Protein AF-A0A821EKX3-F1 (afdb_monomer)

Solvent-accessible surface area (backbone atoms only — not comparable to full-atom values): 5060 Å² total; per-residue (Å²): 142,66,68,67,66,55,54,54,55,52,54,51,54,53,52,54,51,53,52,54,57,59,56,58,73,69,69,69,77,83,78,75,76,83,75,90,60,41,76,69,57,61,92,84,45,78,42,53,56,67,36,67,36,30,41,40,90,52,81,82,70,78,74,59,85,65,40,41,70,47,96,65,39,30,30,24,28,67,50,64,46,102

Sequence (82 aa):
MFALKTFTNLCTIQSILQHSIRTAKIFKPNLLLPKHRNIKVKDGQWVEKDTVLTLQNNLVLYPGENTSVAYDYTIRSTVPGF

Nearest PDB structures (foldseek):
  8y36-assembly1_U  TM=9.413E-01  e=5.823E-04  Staphylococcus aureus
  4v83-assembly1_BW  TM=9.351E-01  e=6.217E-04  Thermus thermophilus HB27
  8xt0-assembly1_La  TM=9.547E-01  e=1.893E-03  Homo sapiens
  9bss-assembly1_Q  TM=8.610E-01  e=4.784E-04  Bacillus subtilis subsp. subtilis str. 168
  5mrc-assembly1_R  TM=9.533E-01  e=5.401E-03  Saccharomyces cerevisiae

Foldseek 3Di:
DPVVVVVVVVVVVVVVVVVVVVVVVVPPPPPDDDDPFAAPDDPPDWDAAFDFGTQDQDPPDDDDPQWDADPSRTITGHHTDD

Structure (mmCIF, N/CA/C/O backbone):
data_AF-A0A821EKX3-F1
#
_entry.id   AF-A0A821EKX3-F1
#
loop_
_atom_site.group_PDB
_atom_site.id
_atom_site.type_symbol
_atom_site.label_atom_id
_atom_site.label_alt_id
_atom_site.label_comp_id
_atom_site.label_asym_id
_atom_site.label_entity_id
_atom_site.label_seq_id
_atom_site.pdbx_PDB_ins_code
_atom_site.Cartn_x
_atom_site.Cartn_y
_atom_site.Cartn_z
_atom_site.occupancy
_atom_site.B_iso_or_equiv
_atom_site.auth_seq_id
_atom_site.auth_comp_id
_atom_site.auth_asym_id
_atom_site.auth_atom_id
_atom_site.pdbx_PDB_model_num
ATOM 1 N N . MET A 1 1 ? -22.109 -5.050 73.489 1.00 51.38 1 MET A N 1
ATOM 2 C CA . MET A 1 1 ? -22.927 -4.629 72.323 1.00 51.38 1 MET A CA 1
ATOM 3 C C . MET A 1 1 ? -22.083 -3.999 71.188 1.00 51.38 1 MET A C 1
ATOM 5 O O . MET A 1 1 ? -22.575 -3.129 70.484 1.00 51.38 1 MET A O 1
ATOM 9 N N . PHE A 1 2 ? -20.828 -4.440 70.968 1.00 51.28 2 PHE A N 1
ATOM 10 C CA . PHE A 1 2 ? -19.886 -3.827 70.000 1.00 51.28 2 PHE A CA 1
ATOM 11 C C . PHE A 1 2 ? -19.561 -4.698 68.766 1.00 51.28 2 PHE A C 1
ATOM 13 O O . PHE A 1 2 ? -19.210 -4.157 67.725 1.00 51.28 2 PHE A O 1
ATOM 20 N N . ALA A 1 3 ? -19.736 -6.022 68.839 1.00 55.59 3 ALA A N 1
ATOM 21 C CA . ALA A 1 3 ? -19.367 -6.948 67.757 1.00 55.59 3 ALA A CA 1
ATOM 22 C C . ALA A 1 3 ? -20.380 -7.020 66.594 1.00 55.59 3 ALA A C 1
ATOM 24 O O . ALA A 1 3 ? -20.035 -7.418 65.488 1.00 55.59 3 ALA A O 1
ATOM 25 N N . LEU A 1 4 ? -21.637 -6.619 66.816 1.00 56.47 4 LEU A N 1
ATOM 26 C CA . LEU A 1 4 ? -22.665 -6.689 65.771 1.00 56.47 4 LEU A CA 1
ATOM 27 C C . LEU A 1 4 ? -22.473 -5.597 64.704 1.00 56.47 4 LEU A C 1
ATOM 29 O O . LEU A 1 4 ? -22.674 -5.842 63.520 1.00 56.47 4 LEU A O 1
ATOM 33 N N . LYS A 1 5 ? -22.031 -4.401 65.126 1.00 53.00 5 LYS A N 1
ATOM 34 C CA . LYS A 1 5 ? -21.785 -3.257 64.231 1.00 53.00 5 LYS A CA 1
ATOM 35 C C . LYS A 1 5 ? -20.540 -3.443 63.357 1.00 53.00 5 LYS A C 1
ATOM 37 O O . LYS A 1 5 ? -20.487 -2.910 62.252 1.00 53.00 5 LYS A O 1
ATOM 42 N N . THR A 1 6 ? -19.541 -4.193 63.825 1.00 60.91 6 THR A N 1
ATOM 43 C CA . THR A 1 6 ? -18.330 -4.486 63.041 1.00 60.91 6 THR A CA 1
ATOM 44 C C . THR A 1 6 ? -18.606 -5.518 61.951 1.00 60.91 6 THR A C 1
ATOM 46 O O . THR A 1 6 ? -18.130 -5.360 60.830 1.00 60.91 6 THR A O 1
ATOM 49 N N . PHE A 1 7 ? -19.437 -6.522 62.240 1.00 58.22 7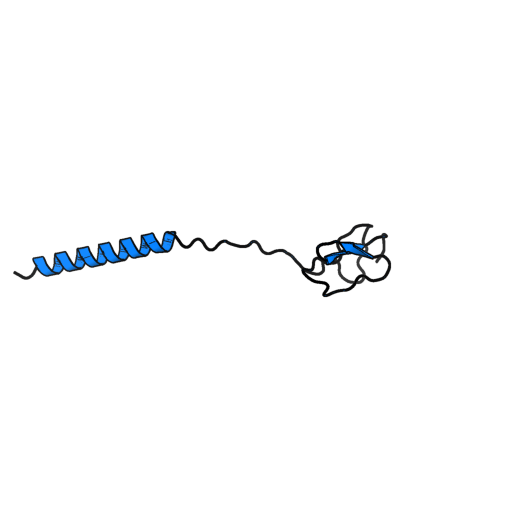 PHE A N 1
ATOM 50 C CA . PHE A 1 7 ? -19.809 -7.557 61.276 1.00 58.22 7 PHE A CA 1
ATOM 51 C C . PHE A 1 7 ? -20.615 -6.993 60.095 1.00 58.22 7 PHE A C 1
ATOM 53 O O . PHE A 1 7 ? -20.318 -7.289 58.939 1.00 58.22 7 PHE A O 1
ATOM 60 N N . THR A 1 8 ? -21.567 -6.093 60.361 1.00 61.88 8 THR A N 1
ATOM 61 C CA . THR A 1 8 ? -22.362 -5.445 59.305 1.00 61.88 8 THR A CA 1
ATOM 62 C C . THR A 1 8 ? -21.522 -4.570 58.374 1.00 61.88 8 THR A C 1
ATOM 64 O O . THR A 1 8 ? -21.780 -4.550 57.174 1.00 61.88 8 THR A O 1
ATOM 67 N N . ASN A 1 9 ? -20.491 -3.894 58.894 1.00 60.94 9 ASN A N 1
ATOM 68 C CA . ASN A 1 9 ? -19.580 -3.085 58.077 1.00 60.94 9 ASN A CA 1
ATOM 69 C C . ASN A 1 9 ? -18.678 -3.938 57.173 1.00 60.94 9 ASN A C 1
ATOM 71 O O . ASN A 1 9 ? -18.333 -3.516 56.073 1.00 60.94 9 ASN A O 1
ATOM 75 N N . LEU A 1 10 ? -18.308 -5.146 57.606 1.00 62.19 10 LEU A N 1
ATOM 76 C CA . LEU A 1 10 ? -17.491 -6.040 56.785 1.00 62.19 10 LEU A CA 1
ATOM 77 C C . LEU A 1 10 ? -18.287 -6.577 55.582 1.00 62.19 10 LEU A C 1
ATOM 79 O O . LEU A 1 10 ? -17.787 -6.605 54.457 1.00 62.19 10 LEU A O 1
ATOM 83 N N . CYS A 1 11 ? -19.553 -6.949 55.803 1.00 61.69 11 CYS A N 1
ATOM 84 C CA . CYS A 1 11 ? -20.427 -7.480 54.756 1.00 61.69 11 CYS A CA 1
ATOM 85 C C . CYS A 1 11 ? -20.799 -6.428 53.698 1.00 61.69 11 CYS A C 1
ATOM 87 O O . CYS A 1 11 ? -20.873 -6.752 52.510 1.00 61.69 11 CYS A O 1
ATOM 89 N N . THR A 1 12 ? -20.990 -5.163 54.089 1.00 63.78 12 THR A N 1
ATOM 90 C CA . THR A 1 12 ? -21.272 -4.081 53.132 1.00 63.78 12 THR A CA 1
ATOM 91 C C . THR A 1 12 ? -20.063 -3.780 52.249 1.00 63.78 12 THR A C 1
ATOM 93 O O . THR A 1 12 ? -20.222 -3.699 51.030 1.00 63.78 12 THR A O 1
ATOM 96 N N . ILE A 1 13 ? -18.850 -3.728 52.810 1.00 64.06 13 ILE A N 1
ATOM 97 C CA . ILE A 1 13 ? -17.606 -3.558 52.036 1.00 64.06 13 ILE A CA 1
ATOM 98 C C . ILE A 1 13 ? -17.443 -4.685 51.005 1.00 64.06 13 ILE A C 1
ATOM 100 O O . ILE A 1 13 ? -17.128 -4.426 49.842 1.00 64.06 13 ILE A O 1
ATOM 104 N N . GLN A 1 14 ? -17.731 -5.931 51.394 1.00 66.25 14 GLN A N 1
ATOM 105 C CA . GLN A 1 14 ? -17.651 -7.078 50.490 1.00 66.25 14 GLN A CA 1
ATOM 106 C C . GLN A 1 14 ? -18.667 -6.987 49.338 1.00 66.25 14 GLN A C 1
ATOM 108 O O . GLN A 1 14 ? -18.313 -7.257 48.189 1.00 66.25 14 GLN A O 1
ATOM 113 N N . SER A 1 15 ? -19.900 -6.550 49.614 1.00 62.47 15 SER A N 1
ATOM 114 C CA . SER A 1 15 ? -20.923 -6.356 48.575 1.00 62.47 15 SER A CA 1
ATOM 115 C C . SER A 1 15 ? -20.556 -5.243 47.582 1.00 62.47 15 SER A C 1
ATOM 117 O O . SER A 1 15 ? -20.676 -5.436 46.371 1.00 62.47 15 SER A O 1
ATOM 119 N N . ILE A 1 16 ? -20.021 -4.114 48.063 1.00 62.72 16 ILE A N 1
ATOM 120 C CA . ILE A 1 16 ? -19.601 -2.981 47.224 1.00 62.72 16 ILE A CA 1
ATOM 121 C C . ILE A 1 16 ? -18.449 -3.394 46.301 1.00 62.72 16 ILE A C 1
ATOM 123 O O . ILE A 1 16 ? -18.473 -3.097 45.103 1.00 62.72 16 ILE A O 1
ATOM 127 N N . LEU A 1 17 ? -17.470 -4.140 46.821 1.00 60.56 17 LEU A N 1
ATOM 128 C CA . LEU A 1 17 ? -16.359 -4.665 46.0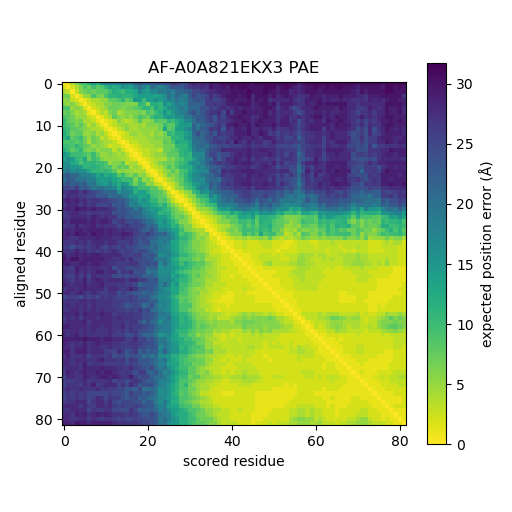25 1.00 60.56 17 LEU A CA 1
ATOM 129 C C . LEU A 1 17 ? -16.841 -5.661 44.962 1.00 60.56 17 LEU A C 1
ATOM 131 O O . LEU A 1 17 ? -16.440 -5.565 43.803 1.00 60.56 17 LEU A O 1
ATOM 135 N N . GLN A 1 18 ? -17.748 -6.576 45.313 1.00 62.22 18 GLN A N 1
ATOM 136 C CA . GLN A 1 18 ? -18.304 -7.540 44.359 1.00 62.22 18 GLN A CA 1
ATOM 137 C C . GLN A 1 18 ? -19.112 -6.866 43.243 1.00 62.22 18 GLN A C 1
ATOM 139 O O . GLN A 1 18 ? -18.979 -7.253 42.079 1.00 62.22 18 GLN A O 1
ATOM 144 N N . HIS A 1 19 ? -19.905 -5.838 43.563 1.00 57.47 19 HIS A N 1
ATOM 145 C CA . HIS A 1 19 ? -20.628 -5.056 42.558 1.00 57.47 19 HIS A CA 1
ATOM 146 C C . HIS A 1 19 ? -19.676 -4.300 41.625 1.00 57.47 19 HIS A C 1
ATOM 148 O O . HIS A 1 19 ? -19.858 -4.361 40.410 1.00 57.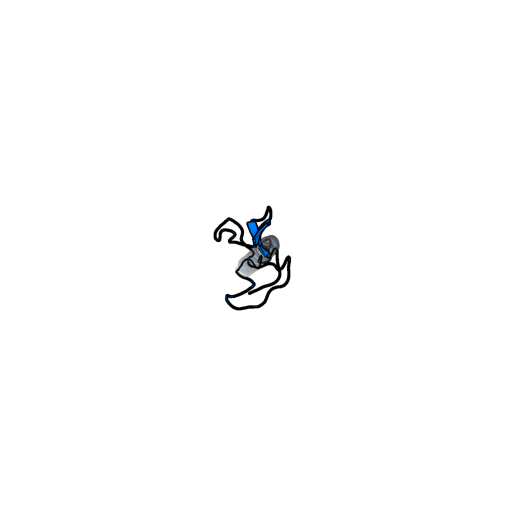47 19 HIS A O 1
ATOM 154 N N . SER A 1 20 ? -18.622 -3.686 42.171 1.00 57.44 20 SER A N 1
ATOM 155 C CA . SER A 1 20 ? -17.594 -2.959 41.407 1.00 57.44 20 SER A CA 1
ATOM 156 C C . SER A 1 20 ? -16.828 -3.862 40.427 1.00 57.44 20 SER A C 1
ATOM 158 O O . SER A 1 20 ? -16.569 -3.491 39.283 1.00 57.44 20 SER A O 1
ATOM 160 N N . ILE A 1 21 ? -16.499 -5.090 40.840 1.00 59.50 21 ILE A N 1
ATOM 161 C CA . ILE A 1 21 ? -15.821 -6.074 39.979 1.00 59.50 21 ILE A CA 1
ATOM 162 C C . ILE A 1 21 ? -16.757 -6.565 38.865 1.00 59.50 21 ILE A C 1
ATOM 164 O O . ILE A 1 21 ? -16.318 -6.849 37.747 1.00 59.50 21 ILE A O 1
ATOM 168 N N . ARG A 1 22 ? -18.061 -6.673 39.147 1.00 57.34 22 ARG A N 1
ATOM 169 C CA . ARG A 1 22 ? -19.055 -7.138 38.172 1.00 57.34 22 ARG A CA 1
ATOM 170 C C . ARG A 1 22 ? -19.295 -6.109 37.067 1.00 57.34 22 ARG A C 1
ATOM 172 O O . ARG A 1 22 ? -19.429 -6.510 35.915 1.00 57.34 22 ARG A O 1
ATOM 179 N N . THR A 1 23 ? -19.282 -4.816 37.385 1.00 53.12 23 THR A N 1
ATOM 180 C CA . THR A 1 23 ? -19.378 -3.732 36.392 1.00 53.12 23 THR A CA 1
ATOM 181 C C . THR A 1 23 ? -18.101 -3.569 35.570 1.00 53.12 23 THR A C 1
ATOM 183 O O . THR A 1 23 ? -18.194 -3.353 34.363 1.00 53.12 23 THR A O 1
ATOM 186 N N . ALA A 1 24 ? -16.915 -3.776 36.153 1.00 53.41 24 ALA A N 1
ATOM 187 C CA . ALA A 1 24 ? -15.651 -3.726 35.408 1.00 53.41 24 ALA A CA 1
ATOM 188 C C . ALA A 1 24 ? -15.564 -4.781 34.283 1.00 53.41 24 ALA A C 1
ATOM 190 O O . ALA A 1 24 ? -14.980 -4.524 33.232 1.00 53.41 24 ALA A O 1
ATOM 191 N N . LYS A 1 25 ? -16.203 -5.950 34.449 1.00 56.09 25 LYS A N 1
ATOM 192 C CA . LYS A 1 25 ? -16.249 -7.010 33.420 1.00 56.09 25 LYS A CA 1
ATOM 193 C C . LYS A 1 25 ? -17.053 -6.643 32.162 1.00 56.09 25 LYS A C 1
ATOM 195 O O . LYS A 1 25 ? -16.964 -7.367 31.172 1.00 56.09 25 LYS A O 1
ATOM 200 N N . ILE A 1 26 ? -17.838 -5.564 32.189 1.00 59.59 26 ILE A N 1
ATOM 201 C CA . ILE A 1 26 ? -18.716 -5.149 31.079 1.00 59.59 26 ILE A CA 1
ATOM 202 C C . ILE A 1 26 ? -17.975 -4.231 30.092 1.00 59.59 26 ILE A C 1
ATOM 204 O O . ILE A 1 26 ? -18.360 -4.132 28.929 1.00 59.59 26 ILE A O 1
ATOM 208 N N . PHE A 1 27 ? -16.853 -3.630 30.497 1.00 52.34 27 PHE A N 1
ATOM 209 C CA . PHE A 1 27 ? -16.041 -2.795 29.615 1.00 52.34 27 PHE A CA 1
ATOM 210 C C . PHE A 1 27 ? -15.035 -3.659 28.842 1.00 52.34 27 PHE A C 1
ATOM 212 O O . PHE A 1 27 ? -13.853 -3.726 29.169 1.00 52.34 27 PHE A O 1
ATOM 219 N N . LYS A 1 28 ? -15.503 -4.360 27.805 1.00 62.75 28 LYS A N 1
ATOM 220 C CA . LYS A 1 28 ? -14.604 -4.830 26.744 1.00 62.75 28 LYS A CA 1
ATOM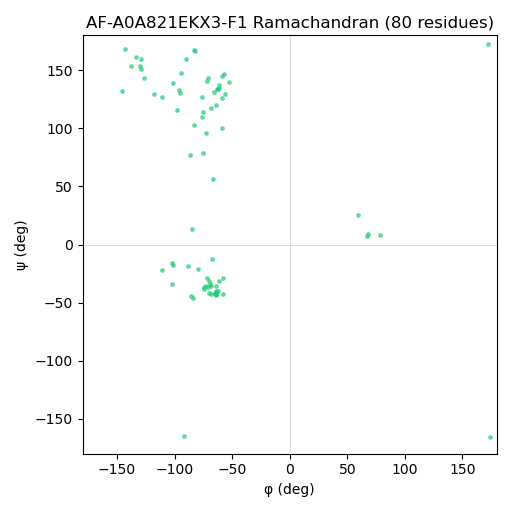 221 C C . LYS A 1 28 ? -14.426 -3.667 25.769 1.00 62.75 28 LYS A C 1
ATOM 223 O O . LYS A 1 28 ? -15.355 -3.413 25.003 1.00 62.75 28 LYS A O 1
ATOM 228 N N . PRO A 1 29 ? -13.299 -2.931 25.780 1.00 64.12 29 PRO A N 1
ATOM 229 C CA . PRO A 1 29 ? -13.042 -1.996 24.698 1.00 64.12 29 PRO A CA 1
ATOM 230 C C . PRO A 1 29 ? -13.026 -2.804 23.398 1.00 64.12 29 PRO A C 1
ATOM 232 O O . PRO A 1 29 ? -12.323 -3.811 23.302 1.00 64.12 29 PRO A O 1
ATOM 235 N N . ASN A 1 30 ? -13.838 -2.400 22.419 1.00 65.38 30 ASN A N 1
ATOM 236 C CA . ASN A 1 30 ? -13.765 -2.946 21.068 1.00 65.38 30 ASN A CA 1
ATOM 237 C C . ASN A 1 30 ? -12.351 -2.681 20.547 1.00 65.38 30 ASN A C 1
ATOM 239 O O . ASN A 1 30 ? -12.020 -1.558 20.166 1.00 65.38 30 ASN A O 1
ATOM 243 N N . LEU A 1 31 ? -11.499 -3.703 20.604 1.00 68.12 31 LEU A N 1
ATOM 244 C CA . LEU A 1 31 ? -10.107 -3.607 20.203 1.00 68.12 31 LEU A CA 1
ATOM 245 C C . LEU A 1 31 ? -10.075 -3.517 18.675 1.00 68.12 31 LEU A C 1
ATOM 247 O O . LEU A 1 31 ? -10.183 -4.521 17.973 1.00 68.12 31 LEU A O 1
ATOM 251 N N . LEU A 1 32 ? -10.003 -2.297 18.149 1.00 75.19 32 LEU A N 1
ATOM 252 C CA . LEU A 1 32 ? -9.823 -2.083 16.719 1.00 75.19 32 LEU A CA 1
ATOM 253 C C . LEU A 1 32 ? -8.414 -2.551 16.343 1.00 75.19 32 LEU A C 1
ATOM 255 O O . LEU A 1 32 ? -7.424 -2.008 16.832 1.00 75.19 32 LEU A O 1
ATOM 259 N N . LEU A 1 33 ? -8.325 -3.568 15.484 1.00 75.69 33 LEU A N 1
ATOM 260 C CA . LEU A 1 33 ? -7.046 -4.050 14.966 1.00 75.69 33 LEU A CA 1
ATOM 261 C C . LEU A 1 33 ? -6.344 -2.930 14.176 1.00 75.69 33 LEU A C 1
ATOM 263 O O . LEU A 1 33 ? -7.003 -2.229 13.393 1.00 75.69 33 LEU A O 1
ATOM 267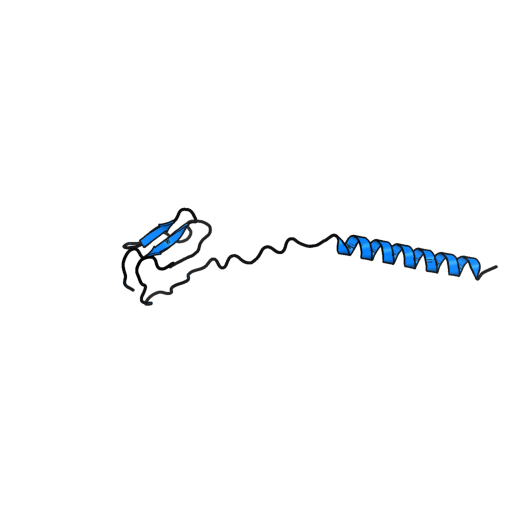 N N . PRO A 1 34 ? -5.021 -2.751 14.342 1.00 73.25 34 PRO A N 1
ATOM 268 C CA . PRO A 1 34 ? -4.284 -1.734 13.611 1.00 73.25 34 PRO A CA 1
ATOM 269 C C . PRO A 1 34 ? -4.330 -2.046 12.114 1.00 73.25 34 PRO A C 1
ATOM 271 O O . PRO A 1 34 ? -3.866 -3.085 11.647 1.00 73.25 34 PRO A O 1
ATOM 274 N N . LYS A 1 35 ? -4.881 -1.119 11.331 1.00 73.38 35 LYS A N 1
ATOM 275 C CA . LYS A 1 35 ? -4.791 -1.178 9.873 1.00 73.38 35 LYS A CA 1
ATOM 276 C C . LYS A 1 35 ? -3.376 -0.737 9.506 1.00 73.38 35 LYS A C 1
ATOM 278 O O . LYS A 1 35 ? -3.056 0.433 9.689 1.00 73.38 35 LYS A O 1
ATOM 283 N N . HIS A 1 36 ? -2.534 -1.662 9.036 1.00 81.19 36 HIS A N 1
ATOM 284 C CA . HIS A 1 36 ? -1.123 -1.450 8.663 1.00 81.19 36 HIS A CA 1
ATOM 285 C C .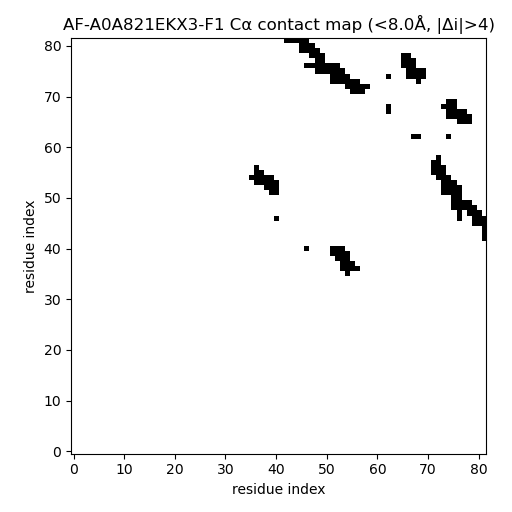 HIS A 1 36 ? -0.948 -0.528 7.435 1.00 81.19 36 HIS A C 1
ATOM 287 O O . HIS A 1 36 ? -0.345 -0.914 6.432 1.00 81.19 36 HI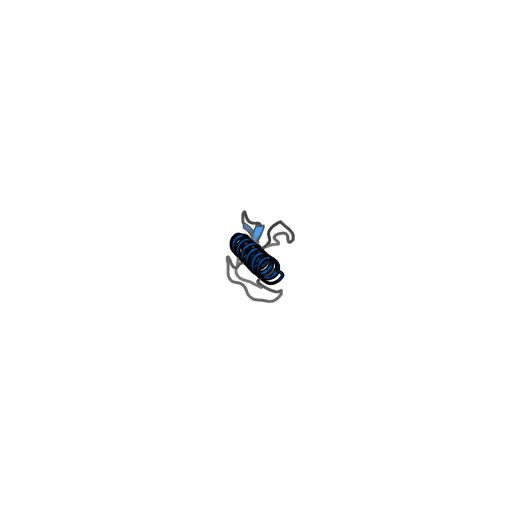S A O 1
ATOM 293 N N . ARG A 1 37 ? -1.496 0.684 7.495 1.00 83.94 37 ARG A N 1
ATOM 294 C CA . ARG A 1 37 ? -1.390 1.736 6.483 1.00 83.94 37 ARG A CA 1
ATOM 295 C C . ARG A 1 37 ? -0.008 2.357 6.586 1.00 83.94 37 ARG A C 1
ATOM 297 O O . ARG A 1 37 ? 0.393 2.670 7.699 1.00 83.94 37 ARG A O 1
ATOM 304 N N . ASN A 1 38 ? 0.709 2.422 5.470 1.00 88.75 38 ASN A N 1
ATOM 305 C CA . ASN A 1 38 ? 2.003 3.081 5.276 1.00 88.75 38 ASN A CA 1
ATOM 306 C C . ASN A 1 38 ? 2.545 2.734 3.881 1.00 88.75 38 ASN A C 1
ATOM 308 O O . ASN A 1 38 ? 2.002 1.867 3.184 1.00 88.75 38 ASN A O 1
ATOM 312 N N . ILE A 1 39 ? 3.647 3.389 3.520 1.00 91.75 39 ILE A N 1
ATOM 313 C CA . ILE A 1 39 ? 4.513 3.016 2.399 1.00 91.75 39 ILE A CA 1
ATOM 314 C C . ILE A 1 39 ? 4.982 1.566 2.596 1.00 91.75 39 ILE A C 1
ATOM 316 O O . ILE A 1 39 ? 5.437 1.190 3.681 1.00 91.75 39 ILE A O 1
ATOM 320 N N . LYS A 1 40 ? 4.819 0.743 1.561 1.00 92.69 40 LYS A N 1
ATOM 321 C CA . LYS A 1 40 ? 5.194 -0.680 1.538 1.00 92.69 40 LYS A CA 1
ATOM 322 C C . LYS A 1 40 ? 6.486 -0.925 0.784 1.00 92.69 40 LYS A C 1
ATOM 324 O O . LYS A 1 40 ? 7.253 -1.792 1.190 1.00 92.69 40 LYS A O 1
ATOM 329 N N . VAL A 1 41 ? 6.721 -0.133 -0.253 1.00 93.62 41 VAL A N 1
ATOM 330 C CA . VAL A 1 41 ? 7.911 -0.197 -1.096 1.00 93.62 41 VAL A CA 1
ATOM 331 C C . VAL A 1 41 ? 8.658 1.123 -0.967 1.00 93.62 41 VAL A C 1
ATOM 333 O O . VAL A 1 41 ? 8.052 2.189 -1.060 1.00 93.62 41 VAL A O 1
ATOM 336 N N . LYS A 1 42 ? 9.959 1.053 -0.694 1.00 93.06 42 LYS A N 1
ATOM 337 C CA . LYS A 1 42 ? 10.834 2.227 -0.634 1.00 93.06 42 LYS A CA 1
ATOM 338 C C . LYS A 1 42 ? 11.433 2.506 -2.007 1.00 93.06 42 LYS A C 1
ATOM 340 O O . LYS A 1 42 ? 11.522 1.612 -2.839 1.00 93.06 42 LYS A O 1
ATOM 345 N N . ASP A 1 43 ? 11.883 3.738 -2.189 1.00 92.81 43 ASP A N 1
ATOM 346 C CA . ASP A 1 43 ? 12.581 4.166 -3.396 1.00 92.81 43 ASP A CA 1
ATOM 347 C C . ASP A 1 43 ? 13.772 3.247 -3.740 1.00 92.81 43 ASP A C 1
ATOM 349 O O . ASP A 1 43 ? 14.489 2.780 -2.845 1.00 92.81 43 ASP A O 1
ATOM 353 N N . GLY A 1 44 ? 13.950 2.964 -5.033 1.00 93.69 44 GLY A N 1
ATOM 354 C CA . GLY A 1 44 ? 14.994 2.084 -5.569 1.00 93.69 44 GLY A CA 1
ATOM 355 C C . GLY A 1 44 ? 14.734 0.577 -5.434 1.00 93.69 44 GLY A C 1
ATOM 356 O O . GLY A 1 44 ? 15.634 -0.221 -5.705 1.00 93.69 44 GLY A O 1
ATOM 357 N N . GLN A 1 45 ? 13.541 0.157 -5.008 1.00 96.25 45 GLN A N 1
ATOM 358 C CA . GLN A 1 45 ? 13.177 -1.258 -4.927 1.00 96.25 45 GLN A CA 1
ATOM 359 C C . GLN A 1 45 ? 12.432 -1.711 -6.179 1.00 96.25 45 GLN A C 1
ATOM 361 O O . GLN A 1 45 ? 11.439 -1.111 -6.567 1.00 96.25 45 GLN A O 1
ATOM 366 N N . TRP A 1 46 ? 12.871 -2.827 -6.762 1.00 95.62 46 TRP A N 1
ATOM 367 C CA . TRP A 1 46 ? 12.155 -3.449 -7.871 1.00 95.62 46 TRP A CA 1
ATOM 368 C C . TRP A 1 46 ? 10.745 -3.887 -7.452 1.00 95.62 46 TRP A C 1
ATOM 370 O O . TRP A 1 46 ? 10.570 -4.541 -6.419 1.00 95.62 46 TRP A O 1
ATOM 380 N N . VAL A 1 47 ? 9.756 -3.585 -8.289 1.00 97.38 47 VAL A N 1
ATOM 381 C CA . VAL A 1 47 ? 8.352 -3.962 -8.129 1.00 97.38 47 VAL A CA 1
ATOM 382 C C . VAL A 1 47 ? 7.827 -4.666 -9.368 1.00 97.38 47 VAL A C 1
ATOM 384 O O . VAL A 1 47 ? 8.152 -4.319 -10.502 1.00 97.38 47 VAL A O 1
ATOM 387 N N . GLU A 1 48 ? 6.964 -5.654 -9.155 1.00 97.88 48 GLU A N 1
ATOM 388 C CA . GLU A 1 48 ? 6.185 -6.268 -10.228 1.00 97.88 48 GLU A CA 1
ATOM 389 C C . GLU A 1 48 ? 4.933 -5.433 -10.518 1.00 97.88 48 GLU A C 1
ATOM 391 O O . GLU A 1 48 ? 4.561 -4.557 -9.732 1.00 97.88 48 GLU A O 1
ATOM 396 N N . LYS A 1 49 ? 4.247 -5.710 -11.628 1.00 96.69 49 LYS A N 1
ATOM 397 C CA . LYS A 1 49 ? 2.935 -5.118 -11.918 1.00 96.69 49 LYS A CA 1
ATOM 398 C C . LYS A 1 49 ? 1.921 -5.449 -10.807 1.00 96.69 49 LYS A C 1
ATOM 400 O O . LYS A 1 49 ? 1.945 -6.540 -10.251 1.00 96.69 49 LYS A O 1
ATOM 405 N N . ASP A 1 50 ? 1.026 -4.509 -10.509 1.00 96.50 50 ASP A N 1
ATOM 406 C CA . ASP A 1 50 ? -0.035 -4.586 -9.491 1.00 96.50 50 ASP A CA 1
ATOM 407 C C . ASP A 1 50 ? 0.459 -4.627 -8.027 1.00 96.50 50 ASP A C 1
ATOM 409 O O . ASP A 1 50 ? -0.351 -4.751 -7.095 1.00 96.50 50 ASP A O 1
ATOM 413 N N . THR A 1 51 ? 1.767 -4.441 -7.807 1.00 97.25 51 THR A N 1
ATOM 414 C CA . THR A 1 51 ? 2.385 -4.351 -6.477 1.00 97.25 51 THR A CA 1
ATOM 415 C C . THR A 1 51 ? 1.834 -3.150 -5.717 1.00 97.25 51 THR A C 1
ATOM 417 O O . THR A 1 51 ? 1.766 -2.037 -6.239 1.00 97.25 51 THR A O 1
ATOM 420 N N . VAL A 1 52 ? 1.464 -3.354 -4.450 1.00 96.25 52 VAL A N 1
ATOM 421 C CA . VAL A 1 52 ? 1.004 -2.275 -3.566 1.00 96.25 52 VAL A CA 1
ATOM 422 C C . VAL A 1 52 ? 2.196 -1.445 -3.107 1.00 96.25 52 VAL A C 1
ATOM 424 O O . VAL A 1 52 ? 3.024 -1.924 -2.336 1.00 96.25 52 VAL A O 1
ATOM 427 N N . LEU A 1 53 ? 2.243 -0.182 -3.528 1.00 95.56 53 LEU A N 1
ATOM 428 C CA . LEU A 1 53 ? 3.314 0.749 -3.171 1.00 95.56 53 LEU A CA 1
ATOM 429 C C . LEU A 1 53 ? 3.022 1.434 -1.836 1.00 95.56 53 LEU A C 1
ATOM 431 O O . LEU A 1 53 ? 3.888 1.512 -0.967 1.00 95.56 53 LEU A O 1
ATOM 435 N N . THR A 1 54 ? 1.780 1.889 -1.644 1.00 95.38 54 THR A N 1
ATOM 436 C CA . THR A 1 54 ? 1.351 2.580 -0.421 1.00 95.38 54 THR A CA 1
ATOM 437 C C . THR A 1 54 ? -0.095 2.245 -0.079 1.00 95.38 54 THR A C 1
ATOM 439 O O . THR A 1 54 ? -0.981 2.363 -0.923 1.00 95.38 54 THR A O 1
ATOM 442 N N . LEU A 1 55 ? -0.336 1.898 1.189 1.00 94.19 55 LEU A N 1
ATOM 443 C CA . LEU A 1 55 ? -1.675 1.843 1.778 1.00 94.19 55 LEU A CA 1
ATOM 444 C C . LEU A 1 55 ? -1.932 3.140 2.546 1.00 94.19 55 LEU A C 1
ATOM 446 O O . LEU A 1 55 ? -1.275 3.392 3.558 1.00 94.19 55 LEU A O 1
ATOM 450 N N . GLN A 1 56 ? -2.902 3.932 2.104 1.00 92.44 56 GLN A N 1
ATOM 451 C CA . GLN A 1 56 ? -3.270 5.204 2.727 1.00 92.44 56 GLN A CA 1
ATOM 452 C C . GLN A 1 56 ? -4.785 5.305 2.885 1.00 92.44 56 GLN A C 1
ATOM 454 O O . GLN A 1 56 ? -5.527 4.528 2.305 1.00 92.44 56 GLN A O 1
ATOM 459 N N . ASN A 1 57 ? -5.242 6.202 3.756 1.00 85.94 57 ASN A N 1
ATOM 460 C CA . ASN A 1 57 ? -6.664 6.323 4.084 1.00 85.94 57 ASN A CA 1
ATOM 461 C C . ASN A 1 57 ? -7.359 7.495 3.387 1.00 85.94 57 ASN A C 1
ATOM 463 O O . ASN A 1 57 ? -8.580 7.541 3.348 1.00 85.94 57 ASN A O 1
ATOM 467 N N . ASN A 1 58 ? -6.542 8.423 2.901 1.00 87.56 58 ASN A N 1
ATOM 468 C CA . ASN A 1 58 ? -6.851 9.587 2.090 1.00 87.56 58 ASN A CA 1
ATOM 469 C C . ASN A 1 58 ? -5.683 9.739 1.107 1.00 87.56 58 ASN A C 1
ATOM 471 O O . ASN A 1 58 ? -4.629 9.124 1.295 1.00 87.56 58 ASN A O 1
ATOM 475 N N . LEU A 1 59 ? -5.849 10.589 0.103 1.00 84.75 59 LEU A N 1
ATOM 476 C CA . LEU A 1 59 ? -4.833 10.885 -0.905 1.00 84.75 59 LEU A CA 1
ATOM 477 C C . LEU A 1 59 ? -3.732 11.794 -0.318 1.00 84.75 59 LEU A C 1
ATOM 479 O O . LEU A 1 59 ? -3.752 13.010 -0.480 1.00 84.75 59 LEU A O 1
ATOM 483 N N . VAL A 1 60 ? -2.810 11.199 0.448 1.00 89.19 60 VAL A N 1
ATOM 484 C CA . VAL A 1 60 ? -1.632 11.886 1.014 1.00 89.19 60 VAL A CA 1
ATOM 485 C C . VAL A 1 60 ? -0.510 11.914 -0.019 1.00 89.19 60 VAL A C 1
ATOM 487 O O . VAL A 1 60 ? 0.104 12.952 -0.247 1.00 89.19 60 VAL A O 1
ATOM 490 N N . LEU A 1 61 ? -0.274 10.771 -0.661 1.00 90.69 61 LEU A N 1
ATOM 491 C CA . LEU A 1 61 ? 0.556 10.647 -1.850 1.00 90.69 61 LEU A CA 1
ATOM 492 C C . LEU A 1 61 ? -0.347 10.547 -3.077 1.00 90.69 61 LEU A C 1
ATOM 494 O O . LEU A 1 61 ? -1.377 9.866 -3.046 1.00 90.69 61 LEU A O 1
ATOM 498 N N . TYR A 1 62 ? 0.058 11.224 -4.147 1.00 93.44 62 TYR A N 1
ATOM 499 C CA . TYR A 1 62 ? -0.613 11.192 -5.442 1.00 93.44 62 TYR A CA 1
ATOM 500 C C . TYR A 1 62 ? 0.039 10.132 -6.341 1.00 93.44 62 TYR A C 1
ATOM 502 O O . TYR A 1 62 ? 1.242 9.896 -6.213 1.00 93.44 62 TYR A O 1
ATOM 510 N N . PRO A 1 63 ? -0.725 9.480 -7.234 1.00 94.44 63 PRO A N 1
ATOM 511 C CA . PRO A 1 63 ? -0.144 8.576 -8.217 1.00 94.44 63 PRO A CA 1
ATOM 512 C C . PRO A 1 63 ? 0.776 9.347 -9.158 1.00 94.44 63 PRO A C 1
ATOM 514 O O . PRO A 1 63 ? 0.415 10.415 -9.655 1.00 94.44 63 PRO A O 1
ATOM 517 N N . GLY A 1 64 ? 1.954 8.786 -9.396 1.00 93.88 64 GLY A N 1
ATOM 518 C CA . GLY A 1 64 ? 2.870 9.241 -10.431 1.00 93.88 64 GLY A CA 1
ATOM 519 C C . GLY A 1 64 ? 2.649 8.501 -11.747 1.00 93.88 64 GLY A C 1
ATOM 520 O O . GLY A 1 64 ? 1.653 7.797 -11.945 1.00 93.88 64 GLY A O 1
ATOM 521 N N . GLU A 1 65 ? 3.624 8.623 -12.639 1.00 96.06 65 GLU A N 1
ATOM 522 C CA . GLU A 1 65 ? 3.671 7.833 -13.865 1.00 96.06 65 GLU A CA 1
ATOM 523 C C . GLU A 1 65 ? 3.664 6.333 -13.542 1.00 96.06 65 GLU A C 1
ATOM 525 O O . GLU A 1 65 ? 4.210 5.913 -12.523 1.00 96.06 65 GLU A O 1
ATOM 530 N N . ASN A 1 66 ? 3.042 5.517 -14.401 1.00 97.25 66 ASN A N 1
ATOM 531 C CA . ASN A 1 66 ? 3.077 4.056 -14.273 1.00 97.25 66 ASN A CA 1
ATOM 532 C C . ASN A 1 66 ? 2.509 3.509 -12.947 1.00 97.25 66 ASN A C 1
ATOM 534 O O . ASN A 1 66 ? 2.827 2.398 -12.512 1.00 97.25 66 ASN A O 1
ATOM 538 N N . THR A 1 67 ? 1.618 4.278 -12.320 1.00 97.19 67 THR A N 1
ATOM 539 C CA . THR A 1 67 ? 0.891 3.877 -11.116 1.00 97.19 67 THR A CA 1
ATOM 540 C C . THR A 1 67 ? -0.610 4.099 -11.267 1.00 97.19 67 THR A C 1
ATOM 542 O O . THR A 1 67 ? -1.074 4.856 -12.118 1.00 97.19 67 THR A O 1
ATOM 545 N N . SER A 1 68 ? -1.390 3.405 -10.445 1.00 96.38 68 SER A N 1
ATOM 546 C CA . SER A 1 68 ? -2.844 3.541 -10.369 1.00 96.38 68 SER A CA 1
ATOM 547 C C . SER A 1 68 ? -3.291 3.723 -8.923 1.00 96.38 68 SER A C 1
ATOM 549 O O . SER A 1 68 ? -2.613 3.284 -7.992 1.00 96.38 68 SER A O 1
ATOM 551 N N . VAL A 1 69 ? -4.442 4.372 -8.740 1.00 96.75 69 VAL A N 1
ATOM 552 C CA . VAL A 1 69 ? -5.092 4.550 -7.435 1.00 96.75 69 VAL A CA 1
ATOM 553 C C . VAL A 1 69 ? -6.369 3.730 -7.396 1.00 96.75 69 VAL A C 1
ATOM 555 O O . VAL A 1 69 ? -7.228 3.860 -8.266 1.00 96.75 69 VAL A O 1
ATOM 558 N N . ALA A 1 70 ? -6.499 2.903 -6.365 1.00 94.19 70 ALA A N 1
ATOM 559 C CA . ALA A 1 70 ? -7.727 2.188 -6.057 1.00 94.19 70 ALA A CA 1
ATOM 560 C C . ALA A 1 70 ? -8.712 3.070 -5.265 1.00 94.19 70 ALA A C 1
ATOM 562 O O . ALA A 1 70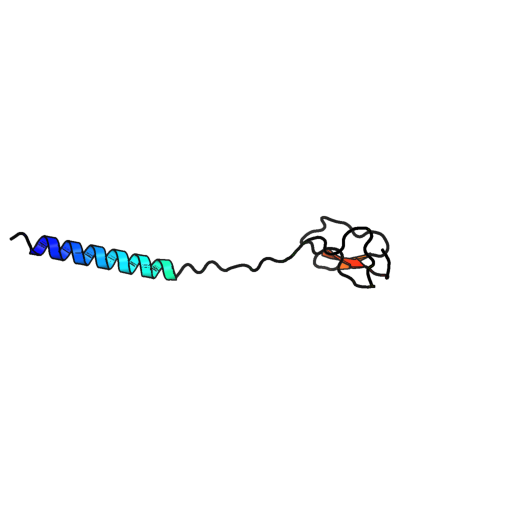 ? -8.355 4.118 -4.729 1.00 94.19 70 ALA A O 1
ATOM 563 N N . TYR A 1 71 ? -9.966 2.623 -5.159 1.00 91.88 71 TYR A N 1
ATOM 564 C CA . TYR A 1 71 ? -11.038 3.355 -4.467 1.00 91.88 71 TYR A CA 1
ATOM 565 C C . TYR A 1 71 ? -10.729 3.658 -2.989 1.00 91.88 71 TYR A C 1
ATOM 567 O O . TYR A 1 71 ? -11.188 4.655 -2.442 1.00 91.88 71 TYR A O 1
ATOM 57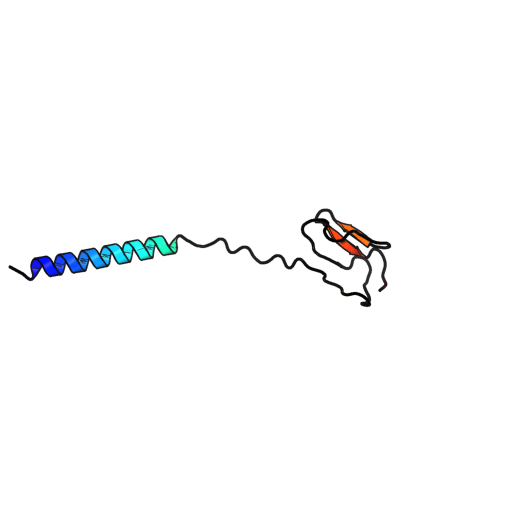5 N N . ASP A 1 72 ? -9.927 2.811 -2.343 1.00 92.12 72 ASP A N 1
ATOM 576 C CA . ASP A 1 72 ? -9.468 2.976 -0.962 1.00 92.12 72 ASP A CA 1
ATOM 577 C C . ASP A 1 72 ? -8.219 3.866 -0.839 1.00 92.12 72 ASP A C 1
ATOM 579 O O . ASP A 1 72 ? -7.587 3.888 0.213 1.00 92.12 72 ASP A O 1
ATOM 583 N N . TYR A 1 73 ? -7.862 4.587 -1.906 1.00 94.50 73 TYR A N 1
ATOM 584 C CA . TYR A 1 73 ? -6.668 5.423 -2.033 1.00 94.50 73 TYR A CA 1
ATOM 585 C C . TYR A 1 73 ? -5.339 4.658 -2.057 1.00 94.50 73 TYR A C 1
ATOM 587 O O . TYR A 1 73 ? -4.276 5.283 -2.036 1.00 94.50 73 TYR A O 1
ATOM 595 N N . THR A 1 74 ? -5.366 3.326 -2.147 1.00 95.62 74 THR A N 1
ATOM 596 C CA . THR A 1 74 ? -4.156 2.512 -2.305 1.00 95.62 74 THR A CA 1
ATOM 597 C C . THR A 1 74 ? -3.496 2.781 -3.654 1.00 95.62 74 THR A C 1
ATOM 599 O O . THR A 1 74 ? -4.158 2.725 -4.690 1.00 95.62 74 THR A O 1
ATOM 602 N N . ILE A 1 75 ? -2.181 3.015 -3.648 1.00 96.88 75 ILE A N 1
ATOM 603 C CA . ILE A 1 75 ? -1.387 3.193 -4.872 1.00 96.88 75 ILE A CA 1
ATOM 604 C C . ILE A 1 75 ? -0.733 1.867 -5.256 1.00 96.88 75 ILE A C 1
ATOM 606 O O . ILE A 1 75 ? -0.121 1.206 -4.408 1.00 96.88 75 ILE A O 1
ATOM 610 N N . ARG A 1 76 ? -0.835 1.500 -6.537 1.00 97.50 76 ARG A N 1
ATOM 611 C CA . ARG A 1 76 ? -0.245 0.286 -7.119 1.00 97.50 76 ARG A CA 1
ATOM 612 C C . ARG A 1 76 ? 0.570 0.592 -8.369 1.00 97.50 76 ARG A C 1
ATOM 614 O O . ARG A 1 76 ? 0.232 1.526 -9.092 1.00 97.50 76 ARG A O 1
ATOM 621 N N . SER A 1 77 ? 1.586 -0.215 -8.653 1.00 97.50 77 SER A N 1
ATOM 622 C CA . SER A 1 77 ? 2.307 -0.184 -9.933 1.00 97.50 77 SER A CA 1
ATOM 623 C C . SER A 1 77 ? 1.438 -0.739 -11.069 1.00 97.50 77 SER A C 1
ATOM 625 O O . SER A 1 77 ? 0.690 -1.695 -10.876 1.00 97.50 77 SER A O 1
ATOM 627 N N . THR A 1 78 ? 1.530 -0.167 -12.271 1.00 97.56 78 THR A N 1
ATOM 628 C CA . THR A 1 78 ? 0.848 -0.695 -13.474 1.00 97.56 78 THR A CA 1
ATOM 629 C C . THR A 1 78 ? 1.787 -1.457 -14.408 1.00 97.56 78 THR A C 1
ATOM 631 O O . THR A 1 78 ? 1.322 -2.225 -15.255 1.00 97.56 78 THR A O 1
ATOM 634 N N . VAL A 1 79 ? 3.098 -1.294 -14.227 1.00 97.00 79 VAL A N 1
ATOM 635 C CA . VAL A 1 79 ? 4.175 -1.975 -14.959 1.00 97.00 79 VAL A CA 1
ATOM 636 C C . VAL A 1 79 ? 5.290 -2.389 -13.990 1.00 97.00 79 VAL A C 1
ATOM 638 O O . VAL A 1 79 ? 5.423 -1.769 -12.933 1.00 97.00 79 VAL A O 1
ATOM 641 N N . PRO A 1 80 ? 6.070 -3.438 -14.306 1.00 96.81 80 PRO A N 1
ATOM 642 C CA . PRO A 1 80 ? 7.242 -3.797 -13.518 1.00 96.81 80 PRO A CA 1
ATOM 643 C C . PRO A 1 80 ? 8.375 -2.778 -13.716 1.00 96.81 80 PRO A C 1
ATOM 645 O O . PRO A 1 80 ? 8.596 -2.312 -14.835 1.00 96.81 80 PRO A O 1
ATOM 648 N N . GLY A 1 81 ? 9.095 -2.447 -12.647 1.00 95.94 81 GLY A N 1
ATOM 649 C CA . GLY A 1 81 ? 10.140 -1.421 -12.669 1.00 95.94 81 GLY A CA 1
ATOM 650 C C . GLY A 1 81 ? 10.711 -1.122 -11.286 1.00 95.94 81 GLY A C 1
ATOM 651 O O . GLY A 1 81 ? 10.502 -1.900 -10.361 1.00 95.94 81 GLY A O 1
ATOM 652 N N . PHE A 1 82 ? 11.436 -0.011 -11.160 1.00 92.75 82 PHE A N 1
ATOM 653 C CA . PHE A 1 82 ? 11.938 0.519 -9.887 1.00 92.75 82 PHE A CA 1
ATOM 654 C C . PHE A 1 82 ? 11.087 1.702 -9.425 1.00 92.75 82 PHE A C 1
ATOM 656 O O . PHE A 1 82 ? 10.596 2.434 -10.317 1.00 92.75 82 PHE A O 1
#

Secondary structure (DSSP, 8-state):
--HHHHHHHHHHHHHHHHHHHHHHTT-----PPP---EE-S-TT--B-TT-EEEE-SS-SSPP-TTEEE-TTS-EEESSSB-

Mean predicted aligned error: 14.28 Å

pLDDT: mean 79.83, std 16.92, range [51.28, 97.88]

Radius of gyration: 29.24 Å; Cα contacts (8 Å, |Δi|>4): 87; chains: 1; bounding box: 38×19×87 Å